Protein AF-A0A959JFC3-F1 (afdb_monomer)

Mean predicted aligned error: 3.0 Å

Structure (mmCIF, N/CA/C/O backbone):
data_AF-A0A959JFC3-F1
#
_entry.id   AF-A0A959JFC3-F1
#
loop_
_atom_site.group_PDB
_atom_site.id
_atom_site.type_symbol
_atom_site.label_atom_id
_atom_site.label_alt_id
_atom_site.label_comp_id
_atom_site.label_asym_id
_atom_site.label_entity_id
_atom_site.label_seq_id
_atom_site.pdbx_PDB_ins_code
_atom_site.Cartn_x
_atom_site.Cartn_y
_atom_site.Cartn_z
_atom_site.occupancy
_atom_site.B_iso_or_equiv
_atom_site.auth_seq_id
_atom_site.auth_comp_id
_atom_site.auth_asym_id
_atom_site.auth_atom_id
_atom_site.pdbx_PDB_model_num
ATOM 1 N N . MET A 1 1 ? 18.756 1.354 -21.299 1.00 79.19 1 MET A N 1
ATOM 2 C CA . MET A 1 1 ? 17.313 1.021 -21.293 1.00 79.19 1 MET A CA 1
ATOM 3 C C . MET A 1 1 ? 16.907 0.334 -19.991 1.00 79.19 1 MET A C 1
ATOM 5 O O . MET A 1 1 ? 16.027 0.841 -19.315 1.00 79.19 1 MET A O 1
ATOM 9 N N . THR A 1 2 ? 17.619 -0.714 -19.563 1.00 87.44 2 THR A N 1
ATOM 10 C CA . THR A 1 2 ? 17.431 -1.428 -18.279 1.00 87.44 2 THR A CA 1
ATOM 11 C C . THR A 1 2 ? 17.376 -0.520 -17.044 1.00 87.44 2 THR A C 1
ATOM 13 O O . THR A 1 2 ? 16.506 -0.683 -16.196 1.00 87.44 2 THR A O 1
ATOM 16 N N . SER A 1 3 ? 18.264 0.475 -16.955 1.00 88.69 3 SER A N 1
ATOM 17 C CA . SER A 1 3 ? 18.304 1.428 -15.836 1.00 88.69 3 SER A CA 1
ATOM 18 C C . SER A 1 3 ? 17.020 2.250 -15.701 1.00 88.69 3 SER A C 1
ATOM 20 O O . SER A 1 3 ? 16.534 2.446 -14.593 1.00 88.69 3 SER A O 1
ATOM 22 N N . LEU A 1 4 ? 16.439 2.692 -16.819 1.00 90.44 4 LEU A N 1
ATOM 23 C CA . LEU A 1 4 ? 15.196 3.463 -16.818 1.00 90.44 4 LEU A CA 1
ATOM 24 C C . LEU A 1 4 ? 14.001 2.601 -16.386 1.00 90.44 4 LEU A C 1
ATOM 26 O O . LEU A 1 4 ? 13.159 3.067 -15.625 1.00 90.44 4 LEU A O 1
ATOM 30 N N . ILE A 1 5 ? 13.968 1.335 -16.815 1.00 93.00 5 ILE A N 1
ATOM 31 C CA . ILE A 1 5 ? 12.938 0.371 -16.406 1.00 93.00 5 ILE A CA 1
ATOM 32 C C . ILE A 1 5 ? 13.016 0.103 -14.897 1.00 93.00 5 ILE A C 1
ATOM 3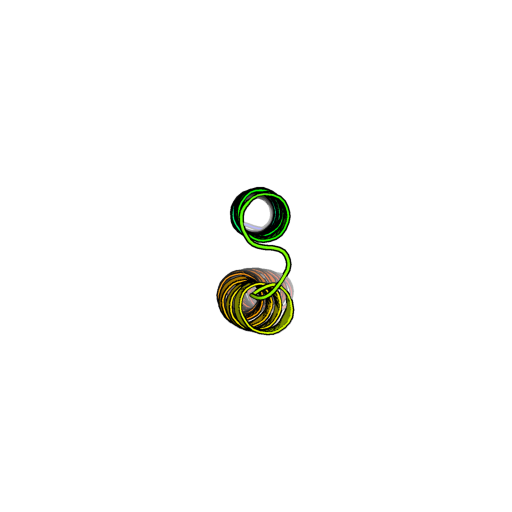4 O O . ILE A 1 5 ? 11.999 0.151 -14.211 1.00 93.00 5 ILE A O 1
ATOM 38 N N . ALA A 1 6 ? 14.221 -0.108 -14.359 1.00 90.75 6 ALA A N 1
ATOM 39 C CA . ALA A 1 6 ? 14.419 -0.313 -12.925 1.00 90.75 6 ALA A CA 1
ATOM 40 C C . ALA A 1 6 ? 13.975 0.905 -12.094 1.00 90.75 6 ALA A C 1
ATOM 42 O O . ALA A 1 6 ? 13.339 0.743 -11.053 1.00 90.75 6 ALA A O 1
ATOM 43 N N . ILE A 1 7 ? 14.252 2.122 -12.575 1.00 92.81 7 ILE A N 1
ATOM 44 C CA . ILE A 1 7 ? 13.774 3.359 -11.940 1.00 92.81 7 ILE A CA 1
ATOM 45 C C . ILE A 1 7 ? 12.243 3.430 -11.985 1.00 92.81 7 ILE A C 1
ATOM 47 O O . ILE A 1 7 ? 11.623 3.708 -10.962 1.00 92.81 7 ILE A O 1
ATOM 51 N N . GLY A 1 8 ? 11.624 3.141 -13.134 1.00 92.00 8 GLY A N 1
ATOM 52 C CA . GLY A 1 8 ? 10.165 3.125 -13.279 1.00 92.00 8 GLY A CA 1
ATOM 53 C C . GLY A 1 8 ? 9.485 2.137 -12.328 1.00 92.00 8 GLY A C 1
ATOM 54 O O . GLY A 1 8 ? 8.546 2.508 -11.623 1.00 92.00 8 GLY A O 1
ATOM 55 N N . ALA A 1 9 ? 10.008 0.912 -12.235 1.00 93.75 9 ALA A N 1
ATOM 56 C CA . ALA A 1 9 ? 9.528 -0.097 -11.294 1.00 93.75 9 ALA A CA 1
ATOM 57 C C . ALA A 1 9 ? 9.689 0.353 -9.830 1.00 93.75 9 ALA A C 1
ATOM 59 O O . ALA A 1 9 ? 8.762 0.212 -9.033 1.00 93.75 9 ALA A O 1
ATOM 60 N N . GLY A 1 10 ? 10.836 0.946 -9.478 1.00 94.44 10 GLY A N 1
ATOM 61 C CA . GLY A 1 10 ? 11.076 1.488 -8.138 1.00 94.44 10 GLY A CA 1
ATOM 62 C C . GLY A 1 10 ? 10.095 2.602 -7.765 1.00 94.44 10 GLY A C 1
ATOM 63 O O . GLY A 1 10 ? 9.538 2.594 -6.668 1.00 94.44 10 GLY A O 1
ATOM 64 N N . LEU A 1 11 ? 9.819 3.524 -8.692 1.00 95.50 11 LEU A N 1
ATOM 65 C CA . LEU A 1 11 ? 8.832 4.590 -8.493 1.00 95.50 11 LEU A CA 1
ATOM 66 C C . LEU A 1 11 ? 7.413 4.039 -8.313 1.00 95.50 11 LEU A C 1
ATOM 68 O O . LEU A 1 11 ? 6.679 4.537 -7.459 1.00 95.50 11 LEU A O 1
ATOM 72 N N . ALA A 1 12 ? 7.038 2.996 -9.059 1.00 95.81 12 ALA A N 1
ATOM 73 C CA . ALA A 1 12 ? 5.744 2.336 -8.895 1.00 95.81 12 ALA A CA 1
ATOM 74 C C . ALA A 1 12 ? 5.582 1.736 -7.487 1.00 95.81 12 ALA A C 1
ATOM 76 O O . ALA A 1 12 ? 4.555 1.949 -6.843 1.00 95.81 12 ALA A O 1
ATOM 77 N N . VAL A 1 13 ? 6.615 1.056 -6.972 1.00 96.44 13 VAL A N 1
ATOM 78 C CA . VAL A 1 13 ? 6.614 0.492 -5.610 1.00 96.44 13 VAL A CA 1
ATOM 79 C C . VAL A 1 13 ? 6.527 1.591 -4.548 1.00 96.44 13 VAL A C 1
ATOM 81 O O . VAL A 1 13 ? 5.751 1.468 -3.601 1.00 96.44 13 VAL A O 1
ATOM 84 N N . ILE A 1 14 ? 7.274 2.689 -4.707 1.00 97.62 14 ILE A N 1
ATOM 85 C CA . ILE A 1 14 ? 7.223 3.828 -3.777 1.00 97.62 14 ILE A CA 1
ATOM 86 C C . ILE A 1 14 ? 5.821 4.448 -3.757 1.00 97.62 14 ILE A C 1
ATOM 88 O O . ILE A 1 14 ? 5.264 4.676 -2.682 1.00 97.62 14 ILE A O 1
ATOM 92 N N . GLY A 1 15 ? 5.227 4.684 -4.931 1.00 96.56 15 GLY A N 1
ATOM 93 C CA . GLY A 1 15 ? 3.870 5.216 -5.044 1.00 96.56 15 GLY A CA 1
ATOM 94 C C . GLY A 1 15 ? 2.834 4.317 -4.366 1.00 96.56 15 GLY A C 1
ATOM 95 O O . GLY A 1 15 ? 1.990 4.809 -3.615 1.00 96.56 15 GLY A O 1
ATOM 96 N N . ALA A 1 16 ? 2.945 3.001 -4.561 1.00 97.69 16 ALA A N 1
ATOM 97 C CA . ALA A 1 16 ? 2.078 2.020 -3.915 1.00 97.69 16 ALA A CA 1
ATOM 98 C C . ALA A 1 16 ? 2.213 2.048 -2.388 1.00 97.69 16 ALA A C 1
ATOM 100 O O . ALA A 1 16 ? 1.210 2.131 -1.680 1.00 97.69 16 ALA A O 1
ATOM 101 N N . GLY A 1 17 ? 3.449 2.046 -1.878 1.00 97.81 17 GLY A N 1
ATOM 102 C CA . GLY A 1 17 ? 3.726 2.086 -0.443 1.00 97.81 17 GLY A CA 1
ATOM 103 C C . GLY A 1 17 ? 3.165 3.338 0.232 1.00 97.81 17 GLY A C 1
ATOM 104 O O . GLY A 1 17 ? 2.530 3.241 1.282 1.00 97.81 17 GLY A O 1
ATOM 105 N N . ILE A 1 18 ? 3.325 4.507 -0.398 1.00 98.25 18 ILE A N 1
ATOM 106 C CA . ILE A 1 18 ? 2.748 5.767 0.097 1.00 98.25 18 ILE A CA 1
ATOM 107 C C . ILE A 1 18 ? 1.216 5.703 0.080 1.00 98.25 18 ILE A C 1
ATOM 109 O O . ILE A 1 18 ? 0.579 6.040 1.079 1.00 98.25 18 ILE A O 1
ATOM 113 N N . GLY A 1 19 ? 0.615 5.254 -1.026 1.00 97.69 19 GLY A N 1
ATOM 114 C CA . GLY A 1 19 ? -0.839 5.158 -1.164 1.00 97.69 19 GLY A CA 1
ATOM 115 C C . GLY A 1 19 ? -1.468 4.239 -0.115 1.00 97.69 19 GLY A C 1
ATOM 116 O O . GLY A 1 19 ? -2.386 4.650 0.596 1.00 97.69 19 GLY A O 1
ATOM 117 N N . ILE A 1 20 ? -0.934 3.025 0.038 1.00 97.94 20 ILE A N 1
ATOM 118 C CA . ILE A 1 20 ? -1.412 2.043 1.020 1.00 97.94 20 ILE A CA 1
ATOM 119 C C . ILE A 1 20 ? -1.204 2.559 2.447 1.00 97.94 20 ILE A C 1
ATOM 121 O O . ILE A 1 20 ? -2.118 2.463 3.265 1.00 97.94 20 ILE A O 1
ATOM 125 N N . GLY A 1 21 ? -0.044 3.152 2.747 1.00 97.88 21 GLY A N 1
ATOM 126 C CA . GLY A 1 21 ? 0.244 3.715 4.068 1.00 97.88 21 GLY A CA 1
ATOM 127 C C . GLY A 1 21 ? -0.739 4.819 4.468 1.00 97.88 21 GLY A C 1
ATOM 128 O O . GLY A 1 21 ? -1.236 4.827 5.595 1.00 97.88 21 GLY A O 1
ATOM 129 N N . LEU A 1 22 ? -1.086 5.712 3.536 1.00 98.31 22 LEU A N 1
ATOM 130 C CA . LEU A 1 22 ? -2.085 6.759 3.763 1.00 98.31 22 LEU A CA 1
ATOM 131 C C . LEU A 1 22 ? -3.489 6.182 3.968 1.00 98.31 22 LEU A C 1
ATOM 133 O O . LEU A 1 22 ? -4.182 6.591 4.899 1.00 98.31 22 LEU A O 1
ATOM 137 N N . ILE A 1 23 ? -3.897 5.226 3.130 1.00 98.25 23 ILE A N 1
ATOM 138 C CA . ILE A 1 23 ? -5.193 4.544 3.244 1.00 98.25 23 ILE A CA 1
ATOM 139 C C . ILE A 1 23 ? -5.310 3.848 4.606 1.00 98.25 23 ILE A C 1
ATOM 141 O O . ILE A 1 23 ? -6.284 4.065 5.327 1.00 98.25 23 ILE A O 1
ATOM 145 N N . GLY A 1 24 ? -4.294 3.071 4.990 1.00 98.06 24 GLY A N 1
ATOM 146 C CA . GLY A 1 24 ? -4.242 2.370 6.270 1.0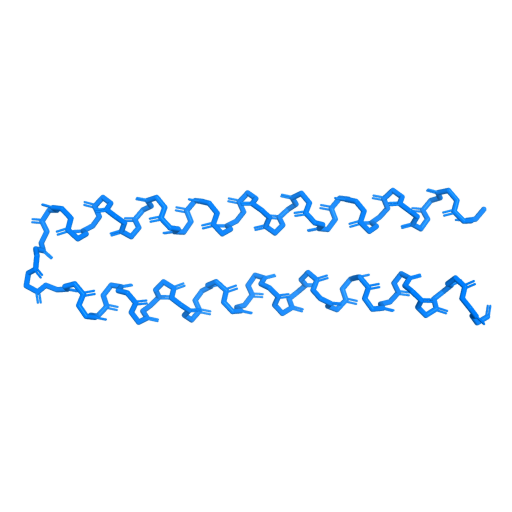0 98.06 24 GLY A CA 1
ATOM 147 C C . GLY A 1 24 ? -4.264 3.326 7.460 1.00 98.06 24 GLY A C 1
ATOM 148 O O . GLY A 1 24 ? -5.077 3.155 8.365 1.00 98.06 24 GLY A O 1
ATOM 149 N N . GLY A 1 25 ? -3.441 4.378 7.439 1.00 98.38 25 GLY A N 1
ATOM 150 C CA . GLY A 1 25 ? -3.414 5.385 8.502 1.00 98.38 25 GLY A CA 1
ATOM 151 C C . GLY A 1 25 ? -4.767 6.075 8.694 1.00 98.38 25 GLY A C 1
ATOM 152 O O . GLY A 1 25 ? -5.267 6.165 9.813 1.00 98.38 25 GLY A O 1
ATOM 153 N N . LYS A 1 26 ? -5.420 6.487 7.598 1.00 98.19 26 LYS A N 1
ATOM 154 C CA . LYS A 1 26 ? -6.752 7.110 7.652 1.00 98.19 26 LYS A CA 1
ATOM 155 C C . LYS A 1 26 ? -7.841 6.147 8.110 1.00 98.19 26 LYS A C 1
ATOM 157 O O . LYS A 1 26 ? -8.750 6.567 8.823 1.00 98.19 26 LYS A O 1
ATOM 162 N N . ALA A 1 27 ? -7.748 4.875 7.735 1.00 98.50 27 ALA A N 1
ATOM 163 C CA . ALA A 1 27 ? -8.660 3.854 8.227 1.00 98.50 27 ALA A CA 1
ATOM 164 C C . ALA A 1 27 ? -8.511 3.658 9.740 1.00 98.50 27 ALA A C 1
ATOM 166 O O . ALA A 1 27 ? -9.518 3.634 10.439 1.00 98.50 27 ALA A O 1
ATOM 167 N N . MET A 1 28 ? -7.281 3.593 10.263 1.00 98.31 28 MET A N 1
ATOM 168 C CA . MET A 1 28 ? -7.045 3.475 11.708 1.00 98.31 28 MET A CA 1
ATOM 169 C C . MET A 1 28 ? -7.573 4.694 12.472 1.00 98.31 28 MET A C 1
ATOM 171 O O . MET A 1 28 ? -8.277 4.524 13.465 1.00 98.31 28 MET A O 1
ATOM 175 N N . ASP A 1 29 ? -7.323 5.910 11.975 1.00 98.56 29 ASP A N 1
ATOM 176 C CA . ASP A 1 29 ? -7.892 7.142 12.540 1.00 98.56 29 ASP A CA 1
ATOM 177 C C . ASP A 1 29 ? -9.431 7.123 12.543 1.00 98.56 29 ASP A C 1
ATOM 179 O O . ASP A 1 29 ? -10.068 7.609 13.479 1.00 98.56 29 ASP A O 1
ATOM 183 N N . GLY A 1 30 ? -10.043 6.604 11.474 1.00 98.31 30 GLY A N 1
ATOM 184 C CA . GLY A 1 30 ? -11.493 6.467 11.348 1.00 98.31 30 GLY A CA 1
ATOM 185 C C . GLY A 1 30 ? -12.066 5.468 12.351 1.00 98.31 30 GLY A C 1
ATOM 186 O O . GLY A 1 30 ? -13.009 5.796 13.066 1.00 98.3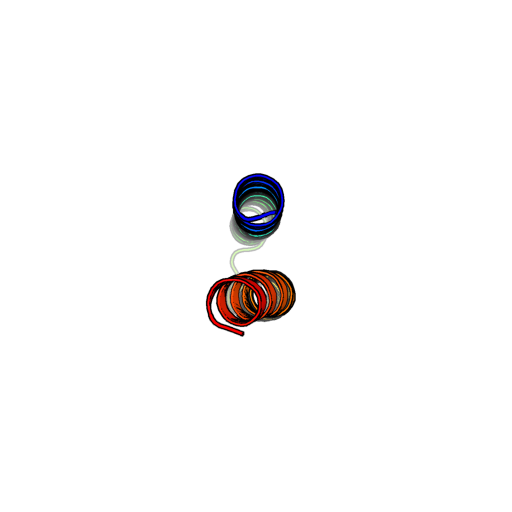1 30 GLY A O 1
ATOM 187 N N . ILE A 1 31 ? -11.451 4.288 12.454 1.00 98.56 31 ILE A N 1
ATOM 188 C CA . ILE A 1 31 ? -11.840 3.224 13.390 1.00 98.56 31 ILE A CA 1
ATOM 189 C C . ILE A 1 31 ? -11.698 3.694 14.839 1.00 98.56 31 ILE A C 1
ATOM 191 O O . ILE A 1 31 ? -12.580 3.445 15.652 1.00 98.56 31 ILE A O 1
ATOM 195 N N . ALA A 1 32 ? -10.623 4.415 15.164 1.00 98.31 32 ALA A N 1
ATOM 196 C CA . ALA A 1 32 ? -10.421 4.964 16.501 1.00 98.31 32 ALA A CA 1
ATOM 197 C C . ALA A 1 32 ? -11.510 5.979 16.896 1.00 98.31 32 ALA A C 1
ATOM 199 O O . ALA A 1 32 ? -11.858 6.075 18.071 1.00 98.31 32 ALA A O 1
ATOM 200 N N . ARG A 1 33 ? -12.058 6.734 15.930 1.00 98.31 33 ARG A N 1
ATOM 201 C CA . ARG A 1 33 ? -13.157 7.688 16.163 1.00 98.31 33 ARG A CA 1
ATOM 202 C C . ARG A 1 33 ? -14.534 7.031 16.205 1.00 98.31 33 ARG A C 1
ATOM 204 O O . ARG A 1 33 ? -15.402 7.541 16.904 1.00 98.31 33 ARG A O 1
ATOM 211 N N . GLN A 1 34 ? -14.746 5.971 15.426 1.00 97.94 34 GLN A N 1
ATOM 212 C CA . GLN A 1 34 ? -16.019 5.251 15.328 1.00 97.94 34 GLN A CA 1
ATOM 213 C C . GLN A 1 34 ? -15.773 3.734 15.293 1.00 97.94 34 GLN A C 1
ATOM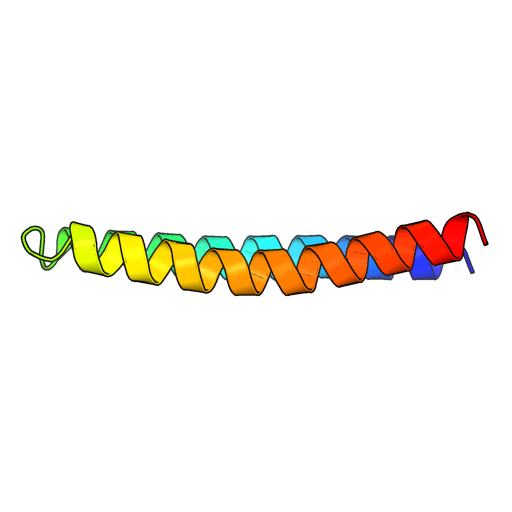 215 O O . GLN A 1 34 ? -15.740 3.136 14.211 1.00 97.94 34 GLN A O 1
ATOM 220 N N . PRO A 1 35 ? -15.589 3.096 16.464 1.00 97.44 35 PRO A N 1
ATOM 221 C CA . PRO A 1 35 ? -15.316 1.662 16.551 1.00 97.44 35 PRO A CA 1
ATOM 222 C C . PRO A 1 35 ? -16.438 0.793 15.971 1.00 97.44 35 PRO A C 1
ATOM 224 O O . PRO A 1 35 ? -16.172 -0.277 15.426 1.00 97.44 35 PRO A O 1
ATOM 227 N N . GLU A 1 36 ? -17.688 1.253 16.039 1.00 98.25 36 GLU A N 1
ATOM 228 C CA . GLU A 1 36 ? -18.863 0.534 15.536 1.00 98.25 36 GLU A CA 1
ATOM 229 C C . GLU A 1 36 ? -18.843 0.395 14.007 1.00 98.25 36 GLU A C 1
ATOM 231 O O . GLU A 1 36 ? -19.350 -0.585 13.467 1.00 98.25 36 GLU A O 1
ATOM 236 N N . ALA A 1 37 ? -18.202 1.338 13.307 1.00 98.06 37 ALA A N 1
ATOM 237 C CA . ALA A 1 37 ? -18.058 1.337 11.852 1.00 98.06 37 ALA A CA 1
ATOM 238 C C . ALA A 1 37 ? -16.802 0.584 11.368 1.00 98.06 37 ALA A C 1
ATOM 240 O O . ALA A 1 37 ? -16.451 0.648 10.187 1.00 98.06 37 ALA A O 1
ATOM 241 N N . ALA A 1 38 ? -16.089 -0.130 12.249 1.00 98.12 38 ALA A N 1
ATOM 242 C CA . ALA A 1 38 ? -14.784 -0.693 11.910 1.00 98.12 38 ALA A CA 1
ATOM 243 C C . ALA A 1 38 ? -14.815 -1.698 10.752 1.00 98.12 38 ALA A C 1
ATOM 245 O O . ALA A 1 38 ? -13.890 -1.729 9.937 1.00 98.12 38 ALA A O 1
ATOM 246 N N . GLY A 1 39 ? -15.882 -2.497 10.656 1.00 98.25 39 GLY A N 1
ATOM 247 C CA . GLY A 1 39 ? -16.077 -3.443 9.557 1.00 98.25 39 GLY A CA 1
ATOM 248 C C . GLY A 1 39 ? -16.195 -2.748 8.198 1.00 98.25 39 GLY A C 1
ATOM 249 O O . GLY A 1 39 ? -15.519 -3.140 7.243 1.00 98.25 39 GLY A O 1
ATOM 250 N N . ASP A 1 40 ? -16.985 -1.677 8.134 1.00 98.38 40 ASP A N 1
ATOM 251 C CA . ASP A 1 40 ? -17.222 -0.909 6.909 1.00 98.38 40 ASP A CA 1
ATOM 252 C C . ASP A 1 40 ? -15.968 -0.137 6.489 1.00 98.38 40 ASP A C 1
ATOM 254 O O . ASP A 1 40 ? -15.547 -0.209 5.331 1.00 98.38 40 ASP A O 1
ATOM 258 N N . ILE A 1 41 ? -15.300 0.522 7.446 1.00 98.50 41 ILE A N 1
ATOM 259 C CA . ILE A 1 41 ? -14.047 1.249 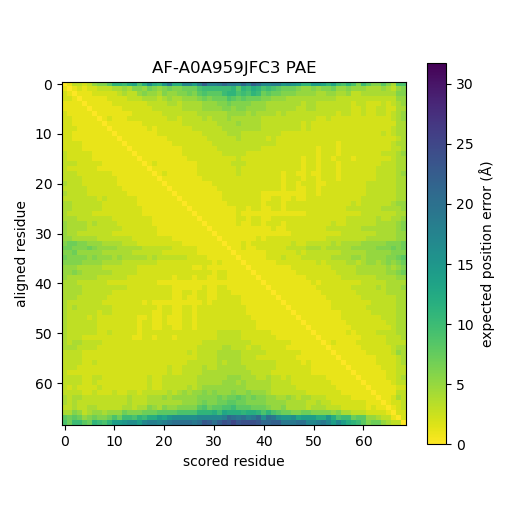7.200 1.00 98.50 41 ILE A CA 1
ATOM 260 C C . ILE A 1 41 ? -12.965 0.292 6.694 1.00 98.50 41 ILE A C 1
ATOM 262 O O . ILE A 1 41 ? -12.295 0.588 5.703 1.00 98.50 41 ILE A O 1
ATOM 266 N N . ARG A 1 42 ? -12.800 -0.877 7.329 1.00 98.25 42 ARG A N 1
ATOM 267 C CA . ARG A 1 42 ? -11.824 -1.886 6.896 1.00 98.25 42 ARG A CA 1
ATOM 268 C C . ARG A 1 42 ? -12.143 -2.424 5.501 1.00 98.25 42 ARG A C 1
ATOM 270 O O . ARG A 1 42 ? -11.221 -2.617 4.713 1.00 98.25 42 ARG A O 1
ATOM 277 N N . SER A 1 43 ? -13.416 -2.646 5.183 1.00 98.38 43 SER A N 1
ATOM 278 C CA . SER A 1 43 ? -13.830 -3.124 3.858 1.00 98.38 43 SER A CA 1
ATOM 279 C C . SER A 1 43 ? -13.522 -2.093 2.768 1.00 98.38 43 SER A C 1
ATOM 281 O O . SER A 1 43 ? -12.910 -2.432 1.755 1.00 98.38 43 SER A O 1
ATOM 283 N N . GLY A 1 44 ? -13.846 -0.817 3.008 1.00 98.25 44 GLY A N 1
ATOM 284 C CA . GLY A 1 44 ? -13.480 0.280 2.108 1.00 98.25 44 GLY A CA 1
ATOM 285 C C . GLY A 1 44 ? -11.964 0.454 1.966 1.00 98.25 44 GLY A C 1
ATOM 286 O O . GLY A 1 44 ? -11.461 0.624 0.857 1.00 98.25 44 GLY A O 1
ATOM 287 N N . MET A 1 45 ? -11.218 0.338 3.070 1.00 98.25 45 MET A N 1
ATOM 288 C CA . MET A 1 45 ? -9.752 0.377 3.082 1.00 98.25 45 MET A CA 1
ATOM 289 C C . MET A 1 45 ? -9.151 -0.714 2.186 1.00 98.25 45 MET A C 1
ATOM 291 O O . MET A 1 45 ? -8.275 -0.414 1.381 1.00 98.25 45 MET A O 1
ATOM 295 N N . ILE A 1 46 ? -9.627 -1.959 2.298 1.00 98.00 46 ILE A N 1
ATOM 296 C CA . ILE A 1 46 ? -9.142 -3.086 1.486 1.00 98.00 46 ILE A CA 1
ATOM 297 C C . ILE A 1 46 ? -9.442 -2.859 0.001 1.00 98.00 46 ILE A C 1
ATOM 299 O O . ILE A 1 46 ? -8.560 -3.075 -0.825 1.00 98.00 46 ILE A O 1
ATOM 303 N N . LEU A 1 47 ? -10.642 -2.381 -0.348 1.00 98.19 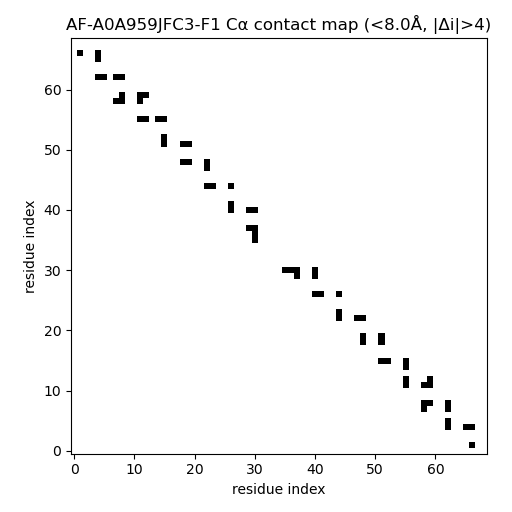47 LEU A N 1
ATOM 304 C CA . LEU A 1 47 ? -10.995 -2.066 -1.737 1.00 98.19 47 LEU A CA 1
ATOM 305 C C . LEU A 1 47 ? -10.054 -1.010 -2.334 1.00 98.19 47 LEU A C 1
ATOM 307 O O . LEU A 1 47 ? -9.523 -1.188 -3.430 1.00 98.19 47 LEU A O 1
ATOM 311 N N . MET A 1 48 ? -9.809 0.073 -1.595 1.00 98.00 48 MET A N 1
ATOM 312 C CA . MET A 1 48 ? -8.910 1.135 -2.048 1.00 98.00 48 MET A CA 1
ATOM 313 C C . MET A 1 48 ? -7.457 0.658 -2.130 1.00 98.00 48 MET A C 1
ATOM 315 O O . MET A 1 48 ? -6.766 0.978 -3.097 1.00 98.00 48 MET A O 1
ATOM 319 N N . ALA A 1 49 ? -6.998 -0.137 -1.160 1.00 97.62 49 ALA A N 1
ATOM 320 C CA . ALA A 1 49 ? -5.671 -0.744 -1.196 1.00 97.62 49 ALA A CA 1
ATOM 321 C C . ALA A 1 49 ? -5.509 -1.667 -2.416 1.00 97.62 49 ALA A C 1
ATOM 323 O O . ALA A 1 49 ? -4.491 -1.588 -3.096 1.00 97.62 49 ALA A O 1
ATOM 324 N N . ALA A 1 50 ? -6.532 -2.456 -2.757 1.00 97.88 50 ALA A N 1
ATOM 325 C CA . ALA A 1 50 ? -6.524 -3.323 -3.934 1.00 97.88 50 ALA A CA 1
ATOM 326 C C . ALA A 1 50 ? -6.428 -2.535 -5.252 1.00 97.88 50 ALA A C 1
ATOM 328 O O . ALA A 1 50 ? -5.752 -2.976 -6.178 1.00 97.88 50 ALA A O 1
ATOM 329 N N . PHE A 1 51 ? -7.047 -1.354 -5.354 1.00 97.38 51 PHE A N 1
ATOM 330 C CA . PHE A 1 51 ? -6.878 -0.492 -6.531 1.00 97.38 51 PHE A CA 1
ATOM 331 C C . PHE A 1 51 ? -5.463 0.080 -6.648 1.00 97.38 51 PHE A C 1
ATOM 333 O O . PHE A 1 51 ? -4.912 0.122 -7.751 1.00 97.38 51 PHE A O 1
ATOM 340 N N . VAL A 1 52 ? -4.852 0.476 -5.527 1.00 97.31 52 VAL A N 1
ATOM 341 C CA . VAL A 1 52 ? -3.456 0.937 -5.506 1.00 97.31 52 VAL A CA 1
ATOM 342 C C . VAL A 1 52 ? -2.502 -0.200 -5.878 1.00 97.31 52 VAL A C 1
ATOM 344 O O . VAL A 1 52 ? -1.644 -0.015 -6.743 1.00 97.31 52 VAL A O 1
ATOM 347 N N . GLU A 1 53 ? -2.676 -1.387 -5.289 1.00 95.44 53 GLU A N 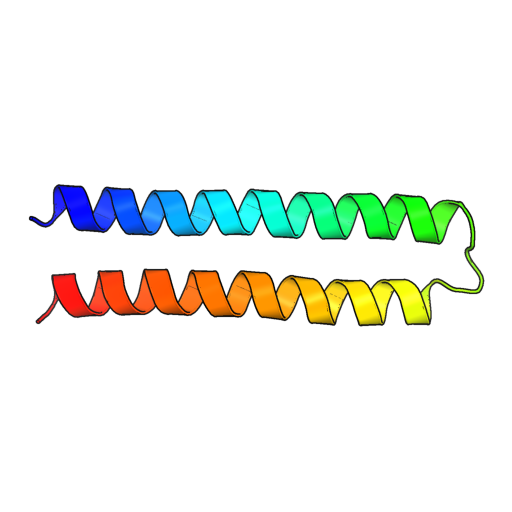1
ATOM 348 C CA . GLU A 1 53 ? -1.885 -2.568 -5.644 1.00 95.44 53 GLU A CA 1
ATOM 349 C C . GLU A 1 53 ? -2.084 -2.976 -7.101 1.00 95.44 53 GLU A C 1
ATOM 351 O O . GLU A 1 53 ? -1.103 -3.255 -7.783 1.00 95.44 53 GLU A O 1
ATOM 356 N N . GLY A 1 54 ? -3.315 -2.960 -7.617 1.00 96.75 54 GLY A N 1
ATOM 357 C CA . GLY A 1 54 ? -3.602 -3.305 -9.008 1.00 96.75 54 GLY A CA 1
ATOM 358 C C . GLY A 1 54 ? -2.816 -2.438 -9.994 1.00 96.75 54 GLY A C 1
ATOM 359 O O . GLY A 1 54 ? -2.166 -2.961 -10.899 1.00 96.75 54 GLY A O 1
ATOM 360 N N . ALA A 1 55 ? -2.798 -1.118 -9.785 1.00 95.69 55 ALA A N 1
ATOM 361 C CA . ALA A 1 55 ? -2.015 -0.203 -10.615 1.00 95.69 55 ALA A CA 1
ATOM 362 C C . ALA A 1 55 ? -0.499 -0.453 -10.496 1.00 95.69 55 ALA A C 1
ATOM 364 O O . ALA A 1 55 ? 0.214 -0.473 -11.503 1.00 95.69 55 ALA A O 1
ATOM 365 N N . ALA A 1 56 ? -0.006 -0.682 -9.276 1.00 96.38 56 ALA A N 1
ATOM 366 C CA . ALA A 1 56 ? 1.407 -0.942 -9.018 1.00 96.38 56 ALA A CA 1
ATOM 367 C C . ALA A 1 56 ? 1.885 -2.262 -9.641 1.00 96.38 56 ALA A C 1
ATOM 369 O O . ALA A 1 56 ? 2.935 -2.302 -10.282 1.00 96.38 56 ALA A O 1
ATOM 370 N N . LEU A 1 57 ? 1.094 -3.329 -9.509 1.00 95.88 57 LEU A N 1
ATOM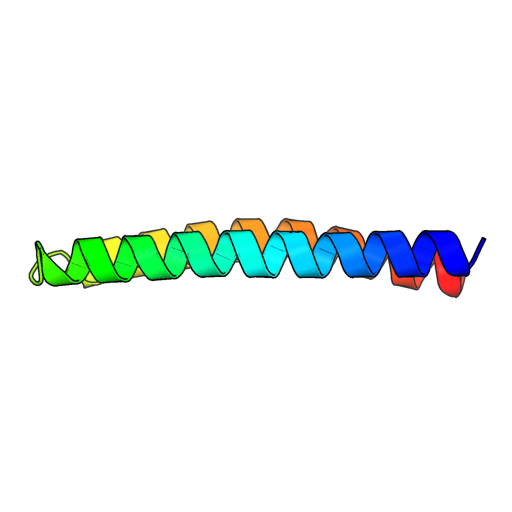 371 C CA . LEU A 1 57 ? 1.380 -4.634 -10.094 1.00 95.88 57 LEU A CA 1
ATOM 372 C C . LEU A 1 57 ? 1.420 -4.563 -11.617 1.00 95.88 57 LEU A C 1
ATOM 374 O O . LEU A 1 57 ? 2.338 -5.117 -12.211 1.00 95.88 57 LEU A O 1
ATOM 378 N N . ILE A 1 58 ? 0.498 -3.835 -12.255 1.00 96.19 58 ILE A N 1
ATOM 379 C CA . ILE A 1 58 ? 0.541 -3.619 -13.709 1.00 96.19 58 ILE A CA 1
ATOM 380 C C . ILE A 1 58 ? 1.857 -2.937 -14.113 1.00 96.19 58 ILE A C 1
ATOM 382 O O . ILE A 1 58 ? 2.526 -3.397 -15.038 1.00 96.19 58 ILE A O 1
ATOM 386 N N . ALA A 1 59 ? 2.277 -1.886 -13.404 1.00 94.69 59 ALA A N 1
ATOM 387 C CA . ALA A 1 59 ? 3.528 -1.185 -13.701 1.00 94.69 59 ALA A CA 1
ATOM 388 C C . ALA A 1 59 ? 4.775 -2.075 -13.519 1.00 94.69 59 ALA A C 1
ATOM 390 O O . ALA A 1 59 ? 5.700 -2.036 -14.337 1.00 94.69 59 ALA A O 1
ATOM 391 N N . ILE A 1 60 ? 4.795 -2.912 -12.478 1.00 93.06 60 ILE A N 1
ATOM 392 C CA . ILE A 1 60 ? 5.879 -3.872 -12.227 1.00 93.06 60 ILE A CA 1
ATOM 393 C C . ILE A 1 60 ? 5.890 -4.967 -13.301 1.00 93.06 60 ILE A C 1
ATOM 395 O O . ILE A 1 60 ? 6.950 -5.277 -13.841 1.00 93.06 60 ILE A O 1
ATOM 399 N N . LEU A 1 61 ? 4.728 -5.516 -13.664 1.00 94.19 61 LEU A N 1
ATOM 400 C CA . LEU A 1 61 ? 4.608 -6.537 -14.708 1.00 94.19 61 LEU A CA 1
ATOM 401 C C . LEU A 1 61 ? 5.081 -6.019 -16.066 1.00 94.19 61 LEU A C 1
ATOM 403 O O . LEU A 1 61 ? 5.841 -6.707 -16.743 1.00 94.19 61 LEU A O 1
ATOM 407 N N . LEU A 1 62 ? 4.700 -4.796 -16.442 1.00 93.69 62 LEU A N 1
ATOM 408 C CA . LEU A 1 62 ? 5.192 -4.155 -17.663 1.00 93.69 62 LEU A CA 1
ATOM 409 C C . LEU A 1 62 ? 6.710 -3.962 -17.621 1.00 93.69 62 LEU A C 1
ATOM 411 O O . LEU A 1 62 ? 7.392 -4.217 -18.611 1.00 93.69 62 LEU A O 1
ATOM 415 N N . SER A 1 63 ? 7.251 -3.580 -16.464 1.00 92.12 63 SER A N 1
ATOM 416 C CA . SER A 1 63 ? 8.695 -3.425 -16.278 1.00 92.12 63 SER A CA 1
ATOM 417 C C . SER A 1 63 ? 9.438 -4.758 -16.453 1.00 92.12 63 SER A C 1
ATOM 419 O O . SER A 1 63 ? 10.454 -4.810 -17.141 1.00 92.12 63 SER A O 1
ATOM 421 N N . ILE A 1 64 ? 8.915 -5.856 -15.896 1.00 88.94 64 ILE A N 1
ATOM 422 C CA . ILE A 1 64 ? 9.472 -7.211 -16.067 1.00 88.94 64 ILE A CA 1
ATOM 423 C C . ILE A 1 64 ? 9.349 -7.678 -17.522 1.00 88.94 64 ILE A C 1
ATOM 425 O O . ILE A 1 64 ? 10.288 -8.267 -18.058 1.00 88.94 64 ILE A O 1
ATOM 429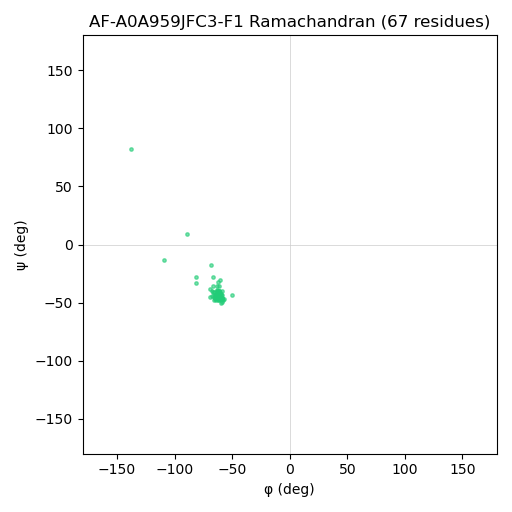 N N . PHE A 1 65 ? 8.220 -7.408 -18.175 1.00 91.31 65 PHE A N 1
ATOM 430 C CA . PHE A 1 65 ? 8.008 -7.752 -19.578 1.00 91.31 65 PHE A CA 1
ATOM 431 C C . PHE A 1 65 ? 9.031 -7.055 -20.486 1.00 91.31 65 PHE A C 1
ATOM 433 O O . PHE A 1 65 ? 9.684 -7.712 -21.287 1.00 91.31 65 PHE A O 1
ATOM 440 N N . MET A 1 66 ? 9.258 -5.753 -20.294 1.00 89.50 66 MET A N 1
ATOM 441 C CA . MET A 1 66 ? 10.239 -4.981 -21.068 1.00 89.50 66 MET A CA 1
ATOM 442 C C . MET A 1 66 ? 11.704 -5.356 -20.790 1.00 89.50 66 MET A C 1
ATOM 444 O O . MET A 1 66 ? 12.581 -4.978 -21.561 1.00 89.50 66 MET A O 1
ATOM 448 N N . LEU A 1 67 ? 11.993 -6.043 -19.680 1.00 85.56 67 LEU A N 1
ATOM 449 C CA . LEU A 1 67 ? 13.339 -6.533 -19.362 1.00 85.56 67 LEU A CA 1
ATOM 450 C C . LEU A 1 67 ? 13.682 -7.849 -20.071 1.00 85.56 67 LEU A C 1
ATOM 452 O O . LEU A 1 67 ? 14.863 -8.106 -20.293 1.00 85.56 67 LEU A O 1
ATOM 456 N N . ASN A 1 68 ? 12.678 -8.677 -20.376 1.00 76.06 68 ASN A N 1
ATOM 457 C CA . ASN A 1 68 ? 12.854 -10.019 -20.947 1.00 76.06 68 ASN A CA 1
ATOM 458 C C . ASN A 1 68 ? 12.412 -10.131 -22.417 1.00 76.06 68 ASN A C 1
ATOM 460 O O . ASN A 1 68 ? 12.676 -11.160 -23.040 1.00 76.06 68 ASN A O 1
ATOM 464 N N . GLY A 1 69 ? 11.687 -9.131 -22.925 1.00 64.50 69 GLY A N 1
ATOM 465 C CA . GLY A 1 69 ? 11.202 -9.050 -24.305 1.00 64.50 69 GLY A CA 1
ATOM 466 C C . GLY A 1 69 ? 12.161 -8.367 -25.268 1.00 64.50 69 GLY A C 1
ATOM 467 O O . GLY A 1 69 ? 13.098 -7.675 -24.808 1.00 64.50 69 GLY A O 1
#

pLDDT: mean 94.99, std 5.72, range [64.5, 98.56]

Secondary structure (DSSP, 8-state):
-HHHHHHHHHHHHHHHHHHHHHHHHHHHHHHHH-GGGHHHHHHHHHHHHHHHHHHHHHHHHHHHHHHH-

Nearest PDB structures (foldseek):
  6n2d-assembly1_c2  TM=9.308E-01  e=5.751E-04  Bacillus sp. PS3
  4cbj-assembly1_D  TM=9.438E-01  e=1.974E-03  Alkalihalophilus pseudofirmus OF4
  7njp-assembly1_R  TM=8.479E-01  e=4.031E-03  Mycolicibacterium smegmatis MC2 155
  7jg7-assembly1_8  TM=8.415E-01  e=5.225E-03  Mycolicibacterium smegmatis
  7jg6-assembly1_8  TM=8.413E-01  e=4.897E-03  Mycolicibacterium smegmatis

Sequence (69 aa):
MTSLIAIGAGLAVIGAGIGIGLIGGKAMDGIARQPEAAGDIRSGMILMAAFVEGAALIAILLSIFMLNG

Solvent-accessible surface area (backbone atoms only — not comparable to full-atom values): 3638 Å² total; per-residue (Å²): 111,70,68,61,39,53,50,51,33,51,51,33,52,51,53,31,54,53,52,42,51,51,45,51,52,52,36,51,56,47,29,74,76,38,64,89,46,34,69,60,44,50,51,53,38,50,55,53,39,50,53,43,46,52,56,28,50,50,48,38,51,53,36,54,48,66,72,77,104

Foldseek 3Di:
DLVVLVVQLVVLVVQLVVQLVVLVVVLVVVCVVPVVCNVVSVVVSVVSSVVSVVSSVVSNVVSVVVVVD

Radius of gyration: 15.77 Å; Cα contacts (8 Å, |Δi|>4): 36; chains: 1; bounding box: 37×18×41 Å